Protein AF-A0A9P7D0K8-F1 (afdb_monomer_lite)

pLDDT: mean 89.66, std 6.12, range [57.0, 97.38]

Sequence (82 aa):
RKLHHLIYDSNCNALREVESRQLKFFEGMGMCVDAFHHKMKHKASDRFCQERCDMKAYPELLDEHGKYYFNSSIAEQTNVWF

Radius of gyration: 12.72 Å; chains: 1; bounding box: 29×27×32 Å

Organism: NCBI:txid48579

Foldseek 3Di:
DQAQEDEELVLLVVVVVCVVVVPVSCVNHQRAYQQCSLVPPDDPVPVSNVVRHHPLVPCVQADPVSDGPDRVVVVCVVVVRD

Structure (mmCIF, N/CA/C/O backbone):
data_AF-A0A9P7D0K8-F1
#
_entry.id   AF-A0A9P7D0K8-F1
#
loop_
_atom_site.group_PDB
_atom_site.id
_atom_site.type_symbol
_atom_site.label_atom_id
_atom_site.label_alt_id
_atom_site.label_comp_id
_atom_site.label_asym_id
_atom_site.label_entity_id
_atom_site.label_seq_id
_atom_site.pdbx_PDB_ins_code
_atom_site.Cartn_x
_atom_site.Cartn_y
_atom_site.Cartn_z
_atom_site.occupancy
_atom_site.B_iso_or_equiv
_atom_site.auth_seq_id
_atom_site.auth_comp_id
_atom_site.auth_asym_id
_atom_site.auth_atom_id
_atom_site.pdbx_PDB_model_num
ATOM 1 N N . ARG A 1 1 ? -17.893 -10.046 -1.128 1.00 81.81 1 ARG A N 1
ATOM 2 C CA . ARG A 1 1 ? -16.495 -10.545 -1.078 1.00 81.81 1 ARG A CA 1
ATOM 3 C C . ARG A 1 1 ? -15.626 -9.405 -0.560 1.00 81.81 1 ARG A C 1
ATOM 5 O O . ARG A 1 1 ? -15.803 -8.302 -1.057 1.00 81.81 1 ARG A O 1
ATOM 12 N N . LYS A 1 2 ? -14.789 -9.624 0.460 1.00 88.00 2 LYS A N 1
ATOM 13 C CA . LYS A 1 2 ? -13.893 -8.585 0.999 1.00 88.00 2 LYS A CA 1
ATOM 14 C C . LYS A 1 2 ? -12.651 -8.476 0.108 1.00 88.00 2 LYS A C 1
ATOM 16 O O . LYS A 1 2 ? -12.139 -9.505 -0.329 1.00 88.00 2 LYS A O 1
ATOM 21 N N . LEU A 1 3 ? -12.224 -7.253 -0.197 1.00 91.75 3 LEU A N 1
ATOM 22 C CA . LEU A 1 3 ? -10.986 -7.001 -0.937 1.00 91.75 3 LEU A CA 1
ATOM 23 C C . LEU A 1 3 ? -9.779 -7.261 -0.032 1.00 91.75 3 LEU A C 1
ATOM 25 O O . LEU A 1 3 ? -9.862 -7.064 1.178 1.00 91.75 3 LEU A O 1
ATOM 29 N N . HIS A 1 4 ? -8.670 -7.703 -0.616 1.00 93.69 4 HIS A N 1
ATOM 30 C CA . HIS A 1 4 ? -7.415 -7.870 0.124 1.00 93.69 4 HIS A CA 1
ATOM 31 C C . HIS A 1 4 ? -6.607 -6.572 0.135 1.00 93.69 4 HIS A C 1
ATOM 33 O O . HIS A 1 4 ? -5.922 -6.292 1.109 1.00 93.69 4 HIS A O 1
ATOM 39 N N . HIS A 1 5 ? -6.743 -5.768 -0.923 1.00 93.44 5 HIS A N 1
ATOM 40 C CA . HIS A 1 5 ? -6.014 -4.523 -1.120 1.00 93.44 5 HIS A CA 1
ATOM 41 C C . HIS A 1 5 ? -6.946 -3.417 -1.598 1.00 93.44 5 HIS A C 1
ATOM 43 O O . HIS A 1 5 ? -7.831 -3.655 -2.424 1.00 93.44 5 HIS A O 1
ATOM 49 N N . LEU A 1 6 ? -6.715 -2.213 -1.092 1.00 92.31 6 LEU A N 1
ATOM 50 C CA . LEU A 1 6 ? -7.252 -0.961 -1.605 1.00 92.31 6 LEU A CA 1
ATOM 51 C C . LEU A 1 6 ? -6.059 -0.065 -1.945 1.00 92.31 6 LEU A C 1
ATOM 53 O O . LEU A 1 6 ? -5.184 0.118 -1.101 1.00 92.31 6 LEU A O 1
ATOM 57 N N . ILE A 1 7 ? -6.006 0.460 -3.170 1.00 91.00 7 ILE A N 1
ATOM 58 C CA . ILE A 1 7 ? -4.881 1.264 -3.671 1.00 91.00 7 ILE A CA 1
ATOM 59 C C . ILE A 1 7 ? -5.442 2.491 -4.385 1.00 91.00 7 ILE A C 1
ATOM 61 O O . ILE A 1 7 ? -6.258 2.324 -5.289 1.00 91.00 7 ILE A O 1
ATOM 65 N N . TYR A 1 8 ? -5.022 3.688 -3.965 1.00 88.38 8 TYR A N 1
ATOM 66 C CA . TYR A 1 8 ? -5.264 4.970 -4.644 1.00 88.38 8 TYR A CA 1
ATOM 67 C C . TYR A 1 8 ? -4.412 6.091 -4.008 1.00 88.38 8 TYR A C 1
ATOM 69 O O . TYR A 1 8 ? -3.782 5.895 -2.966 1.00 88.38 8 TYR A O 1
ATOM 77 N N . ASP A 1 9 ? -4.404 7.280 -4.601 1.00 88.12 9 ASP A N 1
ATOM 78 C CA . ASP A 1 9 ? -3.397 8.326 -4.352 1.00 88.12 9 ASP A CA 1
ATOM 79 C C . ASP A 1 9 ? -3.348 8.867 -2.918 1.00 88.12 9 ASP A C 1
ATOM 81 O O . ASP A 1 9 ? -2.277 9.139 -2.378 1.00 88.12 9 ASP A O 1
ATOM 85 N N . SER A 1 10 ? -4.503 8.997 -2.264 1.00 88.69 10 SER A N 1
ATOM 86 C CA . SER A 1 10 ? -4.609 9.553 -0.908 1.00 88.69 10 SER A CA 1
ATOM 87 C C . SER A 1 10 ? -5.037 8.520 0.133 1.00 88.69 10 SER A C 1
ATOM 89 O O . SER A 1 10 ? -5.566 8.869 1.192 1.00 88.69 10 SER A O 1
ATOM 91 N N . ASN A 1 11 ? -4.772 7.238 -0.129 1.00 92.38 11 ASN A N 1
ATOM 92 C CA . ASN A 1 11 ? -5.167 6.150 0.764 1.00 92.38 11 ASN A CA 1
ATOM 93 C C . ASN A 1 11 ? -4.548 6.251 2.165 1.00 92.38 11 ASN A C 1
ATOM 95 O O . ASN A 1 11 ? -5.135 5.783 3.133 1.00 92.38 11 ASN A O 1
ATOM 99 N N . CYS A 1 12 ? -3.424 6.959 2.315 1.00 92.38 12 CYS A N 1
ATOM 100 C CA . CYS A 1 12 ? -2.873 7.295 3.627 1.00 92.38 12 CYS A CA 1
ATOM 101 C C . CYS A 1 12 ? -3.874 8.057 4.516 1.00 92.38 12 CYS A C 1
ATOM 103 O O . CYS A 1 12 ? -3.913 7.843 5.725 1.00 92.38 12 CYS A O 1
ATOM 105 N N . ASN A 1 13 ? -4.725 8.911 3.942 1.00 92.75 13 ASN A N 1
ATOM 106 C CA . ASN A 1 13 ? -5.750 9.640 4.688 1.00 92.75 13 ASN A CA 1
ATOM 107 C C . ASN A 1 13 ? -6.918 8.730 5.080 1.00 92.75 13 ASN A C 1
ATOM 109 O O . ASN A 1 13 ? -7.401 8.826 6.205 1.00 92.75 13 ASN A O 1
ATOM 113 N N . ALA A 1 14 ? -7.332 7.814 4.199 1.00 94.56 14 ALA A N 1
ATOM 114 C CA . ALA A 1 14 ? -8.332 6.814 4.566 1.00 94.56 14 ALA A CA 1
ATOM 115 C C . ALA A 1 14 ? -7.808 5.848 5.625 1.00 94.56 14 ALA A C 1
ATOM 117 O O . ALA A 1 14 ? -8.540 5.548 6.560 1.00 94.56 14 ALA A O 1
ATOM 118 N N . LEU A 1 15 ? -6.550 5.409 5.538 1.00 95.19 15 LEU A N 1
ATOM 119 C CA . LEU A 1 15 ? -5.954 4.559 6.564 1.00 95.19 15 LEU A CA 1
ATOM 120 C C . LEU A 1 15 ? -5.921 5.274 7.923 1.00 95.19 15 LEU A C 1
ATOM 122 O O . LEU A 1 15 ? -6.300 4.673 8.924 1.00 95.19 15 LEU A O 1
ATOM 126 N N . ARG A 1 16 ? -5.571 6.570 7.960 1.00 95.44 16 ARG A N 1
ATOM 127 C CA . ARG A 1 16 ? -5.657 7.387 9.186 1.00 95.44 16 ARG A CA 1
ATOM 128 C C . ARG A 1 16 ? -7.067 7.376 9.790 1.00 95.44 16 ARG A C 1
ATOM 130 O O . ARG A 1 16 ? -7.205 7.216 10.998 1.00 95.44 16 ARG A O 1
ATOM 137 N N . GLU A 1 17 ? -8.101 7.518 8.965 1.00 96.50 17 GLU A N 1
ATOM 138 C CA . GLU A 1 17 ? -9.504 7.491 9.407 1.00 96.50 17 GLU A CA 1
ATOM 139 C C . GLU A 1 17 ? -9.962 6.091 9.854 1.00 96.50 17 GLU A C 1
ATOM 141 O O . GLU A 1 17 ? -10.678 5.934 10.844 1.00 96.50 17 GLU A O 1
ATOM 146 N N . VAL A 1 18 ? -9.532 5.048 9.144 1.00 96.31 18 VAL A N 1
ATOM 147 C CA . VAL A 1 18 ? -9.801 3.649 9.495 1.00 96.31 18 VAL A CA 1
ATOM 148 C C . VAL A 1 18 ? -9.199 3.308 10.853 1.00 96.31 18 VAL A C 1
ATOM 150 O O . VAL A 1 18 ? -9.886 2.705 11.681 1.00 96.31 18 VAL A O 1
ATOM 153 N N . GLU A 1 19 ? -7.947 3.702 11.093 1.00 94.81 19 GLU A N 1
ATOM 154 C CA . GLU A 1 19 ? -7.252 3.474 12.361 1.00 94.81 19 GLU A CA 1
ATOM 155 C C . GLU A 1 19 ? -7.857 4.316 13.492 1.00 94.81 19 GLU A C 1
ATOM 157 O O . GLU A 1 19 ? -8.111 3.780 14.572 1.00 94.81 19 GLU A O 1
ATOM 162 N N . SER A 1 20 ? -8.173 5.595 13.246 1.00 97.06 20 SER A N 1
ATOM 163 C CA . SER A 1 20 ? -8.764 6.481 14.262 1.00 97.06 20 SER A CA 1
ATOM 164 C C . SER A 1 20 ? -10.124 5.976 14.756 1.00 97.06 20 SER A C 1
ATOM 166 O O . SER A 1 20 ? -10.438 6.080 15.943 1.00 97.06 20 SER A O 1
ATOM 168 N N . ARG A 1 21 ? -10.918 5.379 13.859 1.00 97.38 21 ARG A N 1
ATOM 169 C CA . ARG A 1 21 ? -12.267 4.866 14.144 1.00 97.38 21 ARG A CA 1
ATOM 170 C C . ARG A 1 21 ? -12.332 3.362 14.356 1.00 97.38 21 ARG A C 1
ATOM 172 O O . ARG A 1 21 ? -13.422 2.843 14.593 1.00 97.38 21 ARG A O 1
ATOM 179 N N . GLN A 1 22 ? -11.198 2.669 14.270 1.00 96.12 22 GLN A N 1
ATOM 180 C CA . GLN A 1 22 ? -11.087 1.220 14.454 1.00 96.12 22 GLN A CA 1
ATOM 181 C C . GLN A 1 22 ? -12.092 0.448 13.579 1.00 96.12 22 GLN A C 1
ATOM 183 O O . GLN A 1 22 ? -12.824 -0.436 14.038 1.00 96.12 22 GLN A O 1
ATOM 188 N N . LEU A 1 23 ? -12.171 0.813 12.296 1.00 96.62 23 LEU A N 1
ATOM 189 C CA . LEU A 1 23 ? -13.150 0.247 11.369 1.00 96.62 23 LEU A CA 1
ATOM 190 C C . LEU A 1 23 ? -12.810 -1.215 11.028 1.00 96.62 23 LEU A C 1
ATOM 192 O O . LEU A 1 23 ? -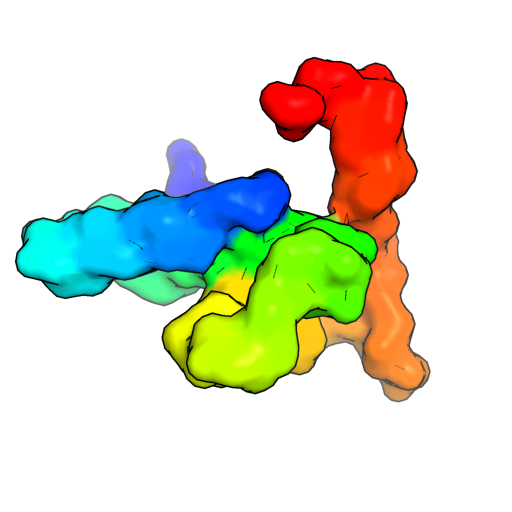12.047 -1.493 10.104 1.00 96.62 23 LEU A O 1
ATOM 196 N N . LYS A 1 24 ? -13.457 -2.164 11.720 1.00 95.69 24 LYS A N 1
ATOM 197 C CA . LYS A 1 24 ? -13.248 -3.624 11.571 1.00 95.69 24 LYS A CA 1
ATOM 198 C C . LYS A 1 24 ? -13.358 -4.149 10.139 1.00 95.69 24 LYS A C 1
ATOM 200 O O . LYS A 1 24 ? -12.742 -5.152 9.791 1.00 95.69 24 LYS A O 1
ATOM 205 N N . PHE A 1 25 ? -14.131 -3.479 9.281 1.00 94.81 25 PHE A N 1
ATOM 206 C CA . PHE A 1 25 ? -14.241 -3.869 7.876 1.00 94.81 25 PHE A CA 1
ATOM 207 C C . PHE A 1 25 ? -12.873 -3.937 7.180 1.00 94.81 25 PHE A C 1
ATOM 209 O O . PHE A 1 25 ? -12.668 -4.833 6.366 1.00 94.81 25 PHE A O 1
ATOM 216 N N . PHE A 1 26 ? -11.930 -3.065 7.537 1.00 94.50 26 PHE A N 1
ATOM 217 C CA . PHE A 1 26 ? -10.609 -2.963 6.911 1.00 94.50 26 PHE A CA 1
ATOM 218 C C . PHE A 1 26 ? -9.536 -3.825 7.583 1.00 94.50 26 PHE A C 1
ATOM 220 O O . PHE A 1 26 ? -8.411 -3.881 7.103 1.00 94.50 26 PHE A O 1
ATOM 227 N N . GLU A 1 27 ? -9.865 -4.539 8.659 1.00 93.88 27 GLU A N 1
ATOM 228 C CA . GLU A 1 27 ? -8.900 -5.374 9.380 1.00 93.88 27 GLU A CA 1
ATOM 229 C C . GLU A 1 27 ? -8.252 -6.410 8.445 1.00 93.88 27 GLU A C 1
ATOM 231 O O . GLU A 1 27 ? -8.953 -7.176 7.780 1.00 93.88 27 GLU A O 1
ATOM 236 N N . GLY A 1 28 ? -6.922 -6.408 8.344 1.00 92.44 28 GLY A N 1
ATOM 237 C CA . GLY A 1 28 ? -6.179 -7.288 7.433 1.00 92.44 28 GLY A CA 1
ATOM 238 C C . GLY A 1 28 ? -6.236 -6.905 5.946 1.00 92.44 28 GLY A C 1
ATOM 239 O O . GLY A 1 28 ? -5.789 -7.691 5.118 1.00 92.44 28 GLY A O 1
ATOM 240 N N . MET A 1 29 ? -6.785 -5.740 5.586 1.00 94.88 29 MET A N 1
ATOM 241 C CA . MET A 1 29 ? -6.708 -5.197 4.226 1.00 94.88 29 MET A CA 1
ATOM 242 C C . MET A 1 29 ? -5.433 -4.359 4.066 1.00 94.88 29 MET A C 1
ATOM 244 O O . MET A 1 29 ? -5.156 -3.495 4.898 1.00 94.88 29 MET A O 1
ATOM 248 N N . GLY A 1 30 ? -4.678 -4.575 2.989 1.00 94.31 30 GLY A N 1
ATOM 249 C CA . GLY A 1 30 ? -3.586 -3.687 2.601 1.00 94.31 30 GLY A CA 1
ATOM 250 C C . GLY A 1 30 ? -4.131 -2.365 2.067 1.00 94.31 30 GLY A C 1
ATOM 251 O O . GLY A 1 30 ? -4.976 -2.353 1.170 1.00 94.31 30 GLY A O 1
ATOM 252 N N . MET A 1 31 ? -3.689 -1.246 2.639 1.00 94.62 31 MET A N 1
ATOM 253 C CA . MET A 1 31 ? -4.146 0.095 2.262 1.00 94.62 31 MET A CA 1
ATOM 254 C C . MET A 1 31 ? -2.964 0.933 1.774 1.00 94.62 31 MET A C 1
ATOM 256 O O . MET A 1 31 ? -2.428 1.774 2.492 1.00 94.62 31 MET A O 1
ATOM 260 N N . CYS A 1 32 ? -2.549 0.682 0.533 1.00 93.56 32 CYS A N 1
ATOM 261 C CA . CYS A 1 32 ? -1.384 1.329 -0.061 1.00 93.56 32 CYS A CA 1
ATOM 262 C C . CYS A 1 32 ? -1.747 2.612 -0.805 1.00 93.56 32 CYS A C 1
ATOM 264 O O . CYS A 1 32 ? -2.855 2.760 -1.326 1.00 93.56 32 CYS A O 1
ATOM 266 N N . VAL A 1 33 ? -0.773 3.507 -0.916 1.00 92.06 33 VAL A N 1
ATOM 267 C CA . VAL A 1 33 ? -0.798 4.597 -1.895 1.00 92.06 33 VAL A CA 1
ATOM 268 C C . VAL A 1 33 ? -0.235 4.077 -3.220 1.00 92.06 33 VAL A C 1
ATOM 270 O O . VAL A 1 33 ? 0.611 3.182 -3.219 1.00 92.06 33 VAL A O 1
ATOM 273 N N . ASP A 1 34 ? -0.703 4.626 -4.344 1.00 89.75 34 ASP A N 1
ATOM 274 C CA . ASP A 1 34 ? -0.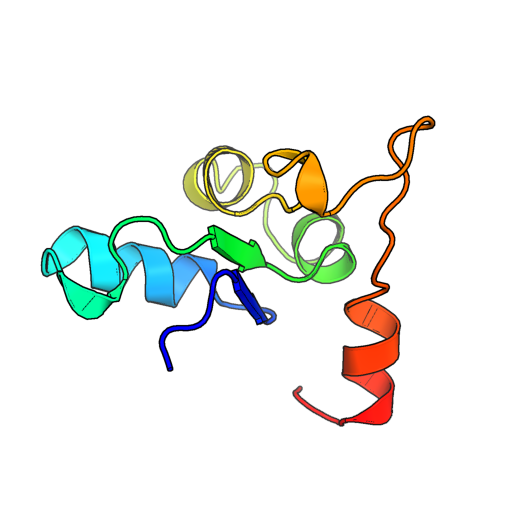108 4.357 -5.658 1.00 89.75 34 ASP A CA 1
ATOM 275 C C . ASP A 1 34 ? 1.425 4.536 -5.623 1.00 89.75 34 ASP A C 1
ATOM 277 O O . ASP A 1 34 ? 1.950 5.472 -5.017 1.00 89.75 34 ASP A O 1
ATOM 281 N N . ALA A 1 35 ? 2.167 3.633 -6.269 1.00 87.44 35 ALA A N 1
ATOM 282 C CA . ALA A 1 35 ? 3.624 3.592 -6.162 1.00 87.44 35 ALA A CA 1
ATOM 283 C C . ALA A 1 35 ? 4.328 4.871 -6.664 1.00 87.44 35 ALA A C 1
ATOM 285 O O . ALA A 1 35 ? 5.376 5.248 -6.126 1.00 87.44 35 ALA A O 1
ATOM 286 N N . PHE A 1 36 ? 3.784 5.552 -7.678 1.00 85.88 36 PHE A N 1
ATOM 287 C CA . PHE A 1 36 ? 4.317 6.828 -8.152 1.00 85.88 36 PHE A CA 1
ATOM 288 C C . PHE A 1 36 ? 3.960 7.960 -7.189 1.00 85.88 36 PHE A C 1
ATOM 290 O O . PHE A 1 36 ? 4.845 8.732 -6.811 1.00 85.88 36 PHE A O 1
ATOM 297 N N . HIS A 1 37 ? 2.714 8.019 -6.718 1.00 84.19 37 HIS A N 1
ATOM 298 C CA . HIS A 1 37 ? 2.269 8.984 -5.712 1.00 84.19 37 HIS A CA 1
ATOM 299 C C . HIS A 1 37 ? 3.068 8.886 -4.409 1.00 84.19 37 HIS A C 1
ATOM 301 O O . HIS A 1 37 ? 3.555 9.902 -3.897 1.00 84.19 37 HIS A O 1
ATOM 307 N N . HIS A 1 38 ? 3.300 7.663 -3.931 1.00 86.88 38 HIS A N 1
ATOM 308 C CA . HIS A 1 38 ? 4.115 7.374 -2.755 1.00 86.88 38 HIS A CA 1
ATOM 309 C C . HIS A 1 38 ? 5.536 7.935 -2.899 1.00 86.88 38 HIS A C 1
ATOM 311 O O . HIS A 1 38 ? 6.084 8.508 -1.957 1.00 86.88 38 HIS A O 1
ATOM 317 N N . LYS A 1 39 ? 6.124 7.803 -4.096 1.00 85.56 39 LYS A N 1
ATOM 318 C CA . LYS A 1 39 ? 7.500 8.221 -4.383 1.00 85.56 39 LYS A CA 1
ATOM 319 C C . LYS A 1 39 ? 7.643 9.720 -4.666 1.00 85.56 39 LYS A C 1
ATOM 321 O O . LYS A 1 39 ? 8.654 10.306 -4.291 1.00 85.56 39 LYS A O 1
ATOM 326 N N . MET A 1 40 ? 6.690 10.320 -5.377 1.00 86.19 40 MET A N 1
ATOM 327 C CA . MET A 1 40 ? 6.867 11.638 -6.003 1.00 86.19 40 MET A CA 1
ATOM 328 C C . MET A 1 40 ? 6.025 12.752 -5.383 1.00 86.19 40 MET A C 1
ATOM 330 O O . MET A 1 40 ? 6.367 13.923 -5.549 1.00 86.19 40 MET A O 1
ATOM 334 N N . LYS A 1 41 ? 4.910 12.424 -4.723 1.00 81.69 41 LYS A N 1
ATOM 335 C CA . LYS A 1 41 ? 3.921 13.419 -4.274 1.00 81.69 41 LYS A CA 1
ATOM 336 C C . LYS A 1 41 ? 3.837 13.540 -2.761 1.00 81.69 41 LYS A C 1
ATOM 338 O O . LYS A 1 41 ? 3.598 14.638 -2.258 1.00 81.69 41 LYS A O 1
ATOM 343 N N . HIS A 1 42 ? 4.067 12.459 -2.025 1.00 81.38 42 HIS A N 1
ATOM 344 C CA . HIS A 1 42 ? 4.127 12.529 -0.571 1.00 81.38 42 HIS A CA 1
ATOM 345 C C . HIS A 1 42 ? 5.494 12.995 -0.083 1.00 81.38 42 HIS A C 1
ATOM 347 O O . HIS A 1 42 ? 6.543 12.654 -0.628 1.00 81.38 42 HIS A O 1
ATOM 353 N N . LYS A 1 43 ? 5.475 13.828 0.961 1.00 82.94 43 LYS A N 1
ATOM 354 C CA . LYS A 1 43 ? 6.702 14.325 1.579 1.00 82.94 43 LYS A CA 1
ATOM 355 C C . LYS A 1 43 ? 7.434 13.147 2.209 1.00 82.94 43 LYS A C 1
ATOM 357 O O . LYS A 1 43 ? 6.823 12.372 2.937 1.00 82.94 43 LYS A O 1
ATOM 362 N N . ALA A 1 44 ? 8.753 13.090 2.041 1.00 82.75 44 ALA A N 1
ATOM 363 C CA . ALA A 1 44 ? 9.590 12.129 2.763 1.00 82.75 44 ALA A CA 1
ATOM 364 C C . ALA A 1 44 ? 9.459 12.265 4.297 1.00 82.75 44 ALA A C 1
ATOM 366 O O . ALA A 1 44 ? 9.730 11.323 5.032 1.00 82.75 44 ALA A O 1
ATOM 367 N N . SER A 1 45 ? 9.015 13.432 4.783 1.00 87.12 45 SER A N 1
ATOM 368 C CA . SER A 1 45 ? 8.718 13.668 6.196 1.00 87.12 45 SER A CA 1
ATOM 369 C C . SER A 1 45 ? 7.366 13.115 6.667 1.00 87.12 45 SER A C 1
ATOM 371 O O . SER A 1 45 ? 7.148 13.052 7.877 1.00 87.12 45 SER A O 1
ATOM 373 N N . ASP A 1 46 ? 6.460 12.705 5.770 1.00 88.62 46 ASP A N 1
ATOM 374 C CA . ASP A 1 46 ? 5.223 12.007 6.147 1.00 88.62 46 ASP A CA 1
ATOM 375 C C . ASP A 1 46 ? 5.544 10.541 6.468 1.00 88.62 46 ASP A C 1
ATOM 377 O O . ASP A 1 46 ? 5.326 9.631 5.665 1.00 88.62 46 ASP A O 1
ATOM 381 N N . ARG A 1 47 ? 6.098 10.325 7.667 1.00 90.50 47 ARG A N 1
ATOM 382 C CA . ARG A 1 47 ? 6.490 8.998 8.160 1.00 90.50 47 ARG A CA 1
ATOM 383 C C . ARG A 1 47 ? 5.334 8.009 8.162 1.00 90.50 47 ARG A C 1
ATOM 385 O O . ARG A 1 47 ? 5.553 6.838 7.883 1.00 90.50 47 ARG A O 1
ATOM 392 N N . PHE A 1 48 ? 4.115 8.481 8.425 1.00 91.88 48 PHE A N 1
ATOM 393 C CA . PHE A 1 48 ? 2.937 7.622 8.407 1.00 91.88 48 PHE A CA 1
ATOM 394 C C . PHE A 1 48 ? 2.754 6.996 7.026 1.00 91.88 48 PHE A C 1
ATOM 396 O O . PHE A 1 48 ? 2.640 5.780 6.911 1.00 91.88 48 PHE A O 1
ATOM 403 N N . CYS A 1 49 ? 2.786 7.807 5.968 1.00 90.69 49 CYS A N 1
ATOM 404 C CA . CYS A 1 49 ? 2.692 7.270 4.618 1.00 90.69 49 CYS A CA 1
ATOM 405 C C . CYS A 1 49 ? 3.860 6.325 4.298 1.00 90.69 49 CYS A C 1
ATOM 407 O O . CYS A 1 49 ? 3.615 5.224 3.811 1.00 90.69 49 CYS A O 1
ATOM 409 N N . GLN A 1 50 ? 5.097 6.739 4.593 1.00 88.31 50 GLN A N 1
ATOM 410 C CA . GLN A 1 50 ? 6.299 5.970 4.244 1.00 88.31 50 GLN A CA 1
ATOM 411 C C . GLN A 1 50 ? 6.348 4.594 4.922 1.00 88.31 50 GLN A C 1
ATOM 413 O O . GLN A 1 50 ? 6.835 3.633 4.341 1.00 88.31 50 GLN A O 1
ATOM 418 N N . GLU A 1 51 ? 5.846 4.492 6.153 1.00 89.44 51 GLU A N 1
ATOM 419 C CA . GLU A 1 51 ? 5.918 3.260 6.944 1.00 89.44 51 GLU A CA 1
ATOM 420 C C . GLU A 1 51 ? 4.677 2.370 6.781 1.00 89.44 51 GLU A C 1
ATOM 422 O O . GLU A 1 51 ? 4.747 1.173 7.053 1.00 89.44 51 GLU A O 1
ATOM 427 N N . ARG A 1 52 ? 3.529 2.936 6.380 1.00 91.00 52 ARG A N 1
ATOM 428 C CA . ARG A 1 52 ? 2.229 2.238 6.437 1.00 91.00 52 ARG A CA 1
ATOM 429 C C . ARG A 1 52 ? 1.551 2.047 5.089 1.00 91.00 52 ARG A C 1
ATOM 431 O O . ARG A 1 52 ? 0.643 1.232 4.999 1.00 91.00 52 ARG A O 1
ATOM 438 N N . CYS A 1 53 ? 1.946 2.808 4.071 1.00 93.31 53 CYS A N 1
ATOM 439 C CA . CYS A 1 53 ? 1.227 2.870 2.798 1.00 93.31 53 CYS A CA 1
ATOM 440 C C . CYS A 1 53 ? 2.088 2.461 1.591 1.00 93.31 53 CYS A C 1
ATOM 442 O O . CYS A 1 53 ? 1.636 2.627 0.458 1.00 93.31 53 CYS A O 1
ATOM 444 N N . ASP A 1 54 ? 3.302 1.944 1.804 1.00 91.38 54 ASP A N 1
ATOM 445 C CA . ASP A 1 54 ? 4.163 1.463 0.720 1.00 91.38 54 ASP A CA 1
ATOM 446 C C . ASP A 1 54 ? 3.697 0.080 0.231 1.00 91.38 54 ASP A C 1
ATOM 448 O O . ASP A 1 54 ? 3.627 -0.880 1.001 1.00 91.38 54 ASP A O 1
ATOM 452 N N . MET A 1 55 ? 3.423 -0.044 -1.071 1.00 90.81 55 M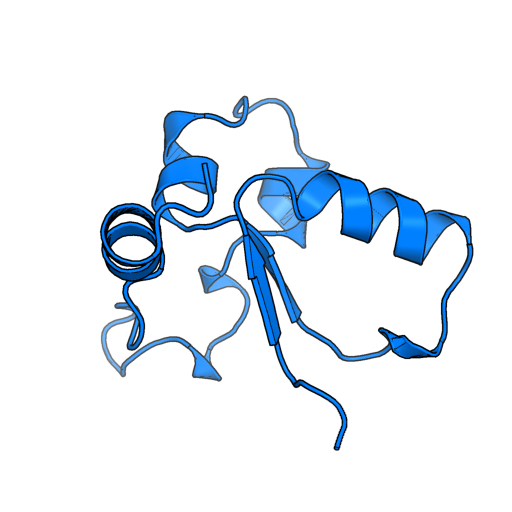ET A N 1
ATOM 453 C CA . MET A 1 55 ? 3.098 -1.326 -1.710 1.00 90.81 55 MET A CA 1
ATOM 454 C C . MET A 1 55 ? 4.215 -2.366 -1.551 1.00 90.81 55 MET A C 1
ATOM 456 O O . MET A 1 55 ? 3.937 -3.562 -1.562 1.00 90.81 55 MET A O 1
ATOM 460 N N . LYS A 1 56 ? 5.473 -1.944 -1.365 1.00 90.06 56 LYS A N 1
ATOM 461 C CA . LYS A 1 56 ? 6.597 -2.865 -1.125 1.00 90.06 56 LYS A CA 1
ATOM 462 C C . LYS A 1 56 ? 6.493 -3.636 0.183 1.00 90.06 56 LYS A C 1
ATOM 464 O O . LYS A 1 56 ? 7.179 -4.643 0.333 1.00 90.06 56 LYS A O 1
ATOM 469 N N . ALA A 1 57 ? 5.655 -3.188 1.117 1.00 89.56 57 ALA A N 1
ATOM 470 C CA . ALA A 1 57 ? 5.409 -3.906 2.360 1.00 89.56 57 ALA A CA 1
ATOM 471 C C . ALA A 1 57 ? 4.590 -5.198 2.161 1.00 89.56 57 ALA A C 1
ATOM 473 O O . ALA A 1 57 ? 4.436 -5.959 3.114 1.00 89.56 57 ALA A O 1
ATOM 474 N N . TYR A 1 58 ? 4.086 -5.455 0.948 1.00 91.50 58 TYR A N 1
ATOM 475 C CA . TYR A 1 58 ? 3.199 -6.571 0.623 1.00 91.50 58 TYR A CA 1
ATOM 476 C C . TYR A 1 58 ? 3.861 -7.499 -0.407 1.00 91.50 58 TYR A C 1
ATOM 478 O O . TYR A 1 58 ? 3.762 -7.248 -1.612 1.00 91.50 58 TYR A O 1
ATOM 486 N N . PRO A 1 59 ? 4.565 -8.563 0.036 1.00 92.31 59 PRO A N 1
ATOM 487 C CA . PRO A 1 59 ? 5.312 -9.459 -0.848 1.00 92.31 59 PRO A CA 1
ATOM 488 C C . PRO A 1 59 ? 4.459 -10.107 -1.939 1.00 92.31 59 PRO A C 1
ATOM 490 O O . PRO A 1 59 ? 4.958 -10.386 -3.021 1.00 92.31 59 PRO A O 1
ATOM 493 N N . GLU A 1 60 ? 3.165 -10.314 -1.697 1.00 92.94 60 GLU A N 1
ATOM 494 C CA . GLU A 1 60 ? 2.231 -10.865 -2.680 1.00 92.94 60 GLU A CA 1
ATOM 495 C C . GLU A 1 60 ? 1.962 -9.932 -3.873 1.00 92.94 60 GLU A C 1
ATOM 497 O O . GLU A 1 60 ? 1.425 -10.372 -4.888 1.00 92.94 60 GLU A O 1
ATOM 502 N N . LEU A 1 61 ? 2.333 -8.653 -3.768 1.00 92.25 61 LEU A N 1
ATOM 503 C CA . LEU A 1 61 ? 2.278 -7.689 -4.868 1.00 92.25 61 LEU A CA 1
ATOM 504 C C . LEU A 1 61 ? 3.584 -7.646 -5.678 1.00 92.25 61 LEU A C 1
ATOM 506 O O . LEU A 1 61 ? 3.651 -6.915 -6.671 1.00 92.25 61 LEU A O 1
ATOM 510 N N . LEU A 1 62 ? 4.604 -8.408 -5.268 1.00 93.94 62 LEU A N 1
ATOM 511 C CA . LEU A 1 62 ? 5.954 -8.376 -5.821 1.00 93.94 62 LEU A CA 1
ATOM 512 C C . LEU A 1 62 ? 6.341 -9.699 -6.486 1.00 93.94 62 LEU A C 1
ATOM 514 O O . LEU A 1 62 ? 6.036 -10.782 -5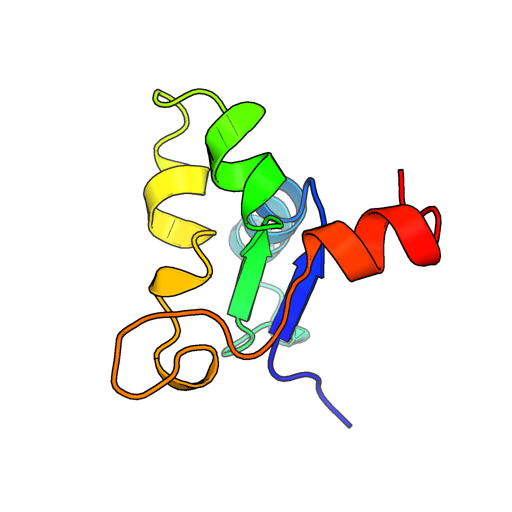.987 1.00 93.94 62 LEU A O 1
ATOM 518 N N . ASP A 1 63 ? 7.068 -9.601 -7.595 1.00 93.81 63 ASP A N 1
ATOM 519 C CA . ASP A 1 63 ? 7.738 -10.736 -8.216 1.00 93.81 63 ASP A CA 1
ATOM 520 C C . ASP A 1 63 ? 8.977 -11.190 -7.432 1.00 93.81 63 ASP A C 1
ATOM 522 O O . ASP A 1 63 ? 9.404 -10.570 -6.454 1.00 93.81 63 ASP A O 1
ATOM 526 N N . GLU A 1 64 ? 9.582 -12.290 -7.881 1.00 94.62 64 GLU A N 1
ATOM 527 C CA . GLU A 1 64 ? 10.805 -12.852 -7.292 1.00 94.62 64 GLU A CA 1
ATOM 528 C C . GLU A 1 64 ? 12.015 -11.895 -7.330 1.00 94.62 64 GLU A C 1
ATOM 530 O O . GLU A 1 64 ? 13.011 -12.114 -6.641 1.00 94.62 64 GLU A O 1
ATOM 535 N N . HIS A 1 65 ? 11.930 -10.812 -8.105 1.00 94.00 65 HIS A N 1
ATOM 536 C CA . HIS A 1 65 ? 12.943 -9.767 -8.222 1.00 94.00 65 HIS A CA 1
ATOM 537 C C . HIS A 1 65 ? 12.565 -8.476 -7.475 1.00 94.00 65 HIS A C 1
ATOM 539 O O . HIS A 1 65 ? 13.298 -7.486 -7.555 1.00 94.00 65 HIS A O 1
ATOM 545 N N . GLY A 1 66 ? 11.441 -8.457 -6.752 1.00 90.06 66 GLY A N 1
ATOM 546 C CA . GLY A 1 66 ? 10.954 -7.295 -6.008 1.00 90.06 66 GLY A CA 1
ATOM 547 C C . GLY A 1 66 ? 10.312 -6.205 -6.873 1.00 90.06 66 GLY A C 1
ATOM 548 O O . GLY A 1 66 ? 10.205 -5.059 -6.424 1.00 90.06 66 GLY A O 1
ATOM 549 N N . LYS A 1 67 ? 9.908 -6.510 -8.112 1.00 91.06 67 LYS A N 1
ATOM 550 C CA . LYS A 1 67 ? 9.129 -5.600 -8.969 1.00 91.06 67 LYS A CA 1
ATOM 551 C C . LYS A 1 67 ? 7.636 -5.844 -8.787 1.00 91.06 67 LYS A C 1
ATOM 553 O O . LYS A 1 67 ? 7.212 -6.955 -8.504 1.00 91.06 67 LYS A O 1
ATOM 558 N N . TYR A 1 68 ? 6.824 -4.809 -8.985 1.00 91.06 68 TYR A N 1
ATOM 559 C CA . TYR A 1 68 ? 5.374 -4.933 -8.849 1.00 91.06 68 TYR A CA 1
ATOM 560 C C . TYR A 1 68 ? 4.758 -5.758 -9.986 1.00 91.06 68 TYR A C 1
ATOM 562 O O . TYR A 1 68 ? 5.002 -5.467 -11.158 1.00 91.06 68 TYR A O 1
ATOM 570 N N . TYR A 1 69 ? 3.877 -6.702 -9.646 1.00 91.62 69 TYR A N 1
ATOM 571 C CA . TYR A 1 69 ? 3.016 -7.376 -10.630 1.00 91.62 69 TYR A CA 1
ATOM 572 C C . TYR A 1 69 ? 1.968 -6.437 -11.236 1.00 91.62 69 TYR A C 1
ATOM 574 O O . TYR A 1 69 ? 1.519 -6.638 -12.364 1.00 91.62 69 TYR A O 1
ATOM 582 N N . PHE A 1 70 ? 1.562 -5.416 -10.479 1.00 87.75 70 PHE A N 1
ATOM 583 C CA . PHE A 1 70 ? 0.553 -4.444 -10.877 1.00 87.75 70 PHE A CA 1
ATOM 584 C C . PHE A 1 70 ? 1.156 -3.045 -10.970 1.00 87.75 70 PHE A C 1
ATOM 586 O O . PHE A 1 70 ? 1.748 -2.543 -10.016 1.00 87.75 70 PHE A O 1
ATOM 593 N N . ASN A 1 71 ? 0.966 -2.397 -12.120 1.00 88.31 71 ASN A N 1
ATOM 594 C CA . ASN A 1 71 ? 1.342 -1.004 -12.310 1.00 88.31 71 ASN A CA 1
ATOM 595 C C . ASN A 1 71 ? 0.145 -0.100 -11.991 1.00 88.31 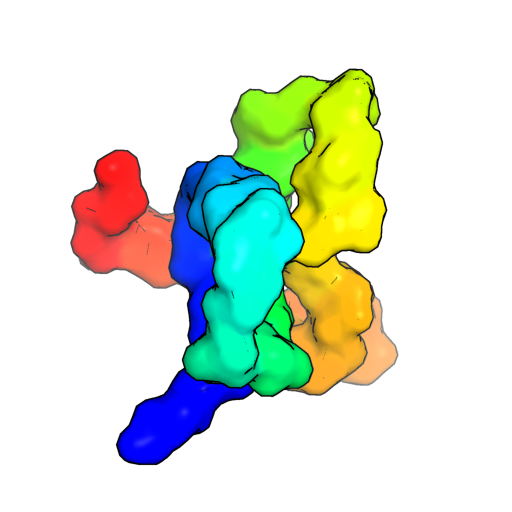71 ASN A C 1
ATOM 597 O O . ASN A 1 71 ? -0.675 0.196 -12.865 1.00 88.31 71 ASN A O 1
ATOM 601 N N . SER A 1 72 ? 0.063 0.328 -10.732 1.00 88.00 72 SER A N 1
ATOM 602 C CA . SER A 1 72 ? -1.000 1.210 -10.249 1.00 88.00 72 SER A CA 1
ATOM 603 C C . SER A 1 72 ? -1.036 2.544 -10.996 1.00 88.00 72 SER A C 1
ATOM 605 O O . SER A 1 72 ? -2.120 3.014 -11.312 1.00 88.00 72 SER A O 1
ATOM 607 N N . SER A 1 73 ? 0.110 3.080 -11.418 1.00 86.06 73 SER A N 1
ATOM 608 C CA . SER A 1 73 ? 0.192 4.387 -12.082 1.00 86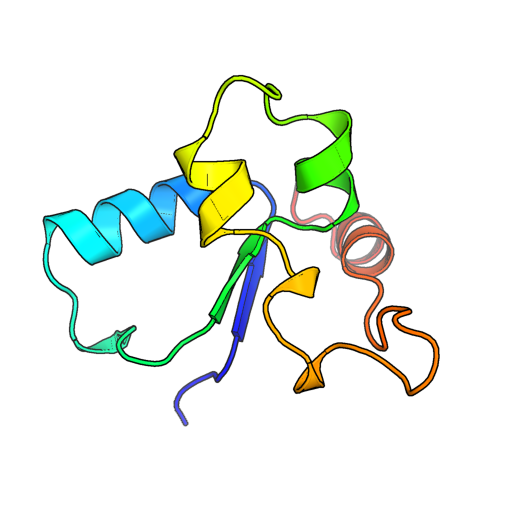.06 73 SER A CA 1
ATOM 609 C C . SER A 1 73 ? -0.246 4.355 -13.552 1.00 86.06 73 SER A C 1
ATOM 611 O O . SER A 1 73 ? -0.671 5.366 -14.106 1.00 86.06 73 SER A O 1
ATOM 613 N N . ILE A 1 74 ? -0.155 3.204 -14.228 1.00 87.56 74 ILE A N 1
ATOM 614 C CA . ILE A 1 74 ? -0.766 3.026 -15.558 1.00 87.56 74 ILE A CA 1
ATOM 615 C C . ILE A 1 74 ? -2.279 2.875 -15.415 1.00 87.56 74 ILE A C 1
ATOM 617 O O . ILE A 1 74 ? -3.032 3.473 -16.187 1.00 87.56 74 ILE A O 1
ATOM 621 N N . ALA A 1 75 ? -2.729 2.101 -14.422 1.00 85.81 75 ALA A N 1
ATOM 622 C CA . ALA A 1 75 ? -4.148 1.996 -14.106 1.00 85.81 75 ALA A CA 1
ATOM 623 C C . ALA A 1 75 ? -4.736 3.372 -13.751 1.00 85.81 75 ALA A C 1
ATOM 625 O O . ALA A 1 75 ? -5.859 3.657 -14.161 1.00 85.81 75 ALA A O 1
ATOM 626 N N . GLU A 1 76 ? -3.945 4.223 -13.090 1.00 82.88 76 GLU A N 1
ATOM 627 C CA . GLU A 1 76 ? -4.254 5.610 -12.742 1.00 82.88 76 GLU A CA 1
ATOM 628 C C . GLU A 1 76 ? -4.673 6.429 -13.952 1.00 82.88 76 GLU A C 1
ATOM 630 O O . GLU A 1 76 ? -5.814 6.874 -14.085 1.00 82.88 76 GLU A O 1
ATOM 635 N N . GLN A 1 77 ? -3.734 6.547 -14.885 1.00 83.00 77 GLN A N 1
ATOM 636 C CA . GLN A 1 77 ? -3.865 7.367 -16.079 1.00 83.00 77 GLN A CA 1
ATOM 637 C C . GLN A 1 77 ? -4.928 6.817 -17.029 1.00 83.00 77 GLN A C 1
ATOM 639 O O . GLN A 1 77 ? -5.607 7.584 -17.706 1.00 83.00 77 GLN A O 1
ATOM 644 N N . THR A 1 78 ? -5.090 5.492 -17.071 1.00 85.62 78 THR A N 1
ATOM 645 C CA . THR A 1 78 ? -6.064 4.837 -17.954 1.00 85.62 78 THR A CA 1
ATOM 646 C C . THR A 1 78 ? -7.493 4.986 -17.433 1.00 85.62 78 THR A C 1
ATOM 648 O O . THR A 1 78 ? -8.411 5.171 -18.228 1.00 85.62 78 THR A O 1
ATOM 651 N N . ASN A 1 79 ? -7.691 4.915 -16.111 1.00 81.12 79 ASN A N 1
ATOM 652 C CA . ASN A 1 79 ? -9.015 5.003 -15.487 1.00 81.12 79 ASN A CA 1
ATOM 653 C C . ASN A 1 79 ? -9.379 6.411 -14.997 1.00 81.12 79 ASN A C 1
ATOM 655 O O . ASN A 1 79 ? -10.501 6.607 -14.538 1.00 81.12 79 ASN A O 1
ATOM 659 N N . VAL A 1 80 ? -8.472 7.387 -15.122 1.00 79.00 80 VAL A N 1
ATOM 660 C CA . VAL A 1 80 ? -8.737 8.810 -14.839 1.00 79.00 80 VAL A CA 1
ATOM 661 C C . VAL A 1 80 ? -9.184 9.038 -13.383 1.00 79.00 80 VAL A C 1
ATOM 663 O O . VAL A 1 80 ? -10.042 9.866 -13.090 1.00 79.00 80 VAL A O 1
ATOM 666 N N . TRP A 1 81 ? -8.617 8.285 -12.443 1.00 68.25 81 TRP A N 1
ATOM 667 C CA . TRP A 1 81 ? -8.919 8.375 -11.005 1.00 68.25 81 TRP A CA 1
ATOM 668 C C . TRP A 1 81 ? -8.111 9.521 -10.308 1.00 68.25 81 TRP A C 1
ATOM 670 O O . TRP A 1 81 ? -7.496 9.286 -9.273 1.00 68.25 81 TRP A O 1
ATOM 680 N N . PHE A 1 82 ? -8.045 10.712 -10.934 1.00 57.00 82 PHE A N 1
ATOM 681 C CA . PHE A 1 82 ? -7.244 11.883 -10.500 1.00 57.00 82 PHE A CA 1
ATOM 682 C C . PHE A 1 82 ? -7.669 12.493 -9.153 1.00 57.00 82 PHE A C 1
ATOM 684 O O . PHE A 1 82 ? -8.887 12.487 -8.853 1.00 57.00 82 PHE A O 1
#

Secondary structure (DSSP, 8-state):
---SEEE-TTHHHHHHHHHHHT-GGGTT-EEEPPHHHHHHTS-TT-HHHHHHS-GGG-GGGB-TTS-BSS-HHHHHHHHT--